Protein AF-A0A803WB39-F1 (afdb_monomer)

Solvent-accessible surface area (backbone atoms only — not comparable to full-atom values): 5473 Å² total; per-residue (Å²): 130,36,66,48,63,75,71,69,46,90,83,65,78,58,46,56,35,26,50,51,23,50,53,56,48,20,74,73,70,74,46,77,66,59,100,86,45,56,75,57,53,70,68,69,52,65,88,82,50,55,73,61,55,57,49,50,41,54,36,23,63,38,78,54,67,87,53,24,46,49,76,76,56,56,75,44,51,85,74,56,63,98,78,76,76,65,77,132

InterPro domains:
  IPR000719 Protein kinase domain [PF00069] (1-76)
  IPR000719 Protein kinase domain [PS50011] (1-88)
  IPR011009 Protein kinase-like domain superfamily [SSF56112] (1-76)
  IPR051931 Serine/threonine-protein kinase PAK 3-like [PTHR45832] (1-79)

Mean predicted aligned error: 7.65 Å

Secondary structure (DSSP, 8-state):
--HHHHTT----THHHHHHHHHHHHHHHHSSPPPTTTHHHHHHH-TTSS-HHHHHHHHHHT-SSTTTSPPHHHHHTTTT--S--PSP-

Sequence (88 aa):
MAPEVVRGEAYGPKVDIWSLGIMGLEMVEGEAPYQREARLRVSANPRHHSALLRVFLRCCLQADEDRRWSAQELLEVRKSKAAKGPAS

Radius of gyration: 12.73 Å; Cα contacts (8 Å, |Δi|>4): 72; chains: 1; bounding box: 26×31×31 Å

Nearest PDB structures (foldseek):
  6q3w-assembly2_B  TM=4.484E-01  e=7.230E+00  Homo sapiens
  6q3w-assembly4_D  TM=4.158E-01  e=7.637E+00  Homo sapiens

Organism: Ficedula albicollis (NCBI:txid59894)

Structure (mmCIF, N/CA/C/O backbone):
data_AF-A0A803WB39-F1
#
_entry.id   AF-A0A803WB39-F1
#
loop_
_atom_site.group_PDB
_atom_site.id
_atom_site.type_symbol
_atom_site.label_atom_id
_atom_site.label_alt_id
_atom_site.label_comp_id
_atom_site.label_asym_id
_atom_site.label_entity_id
_atom_site.label_seq_id
_atom_site.pdbx_PDB_ins_co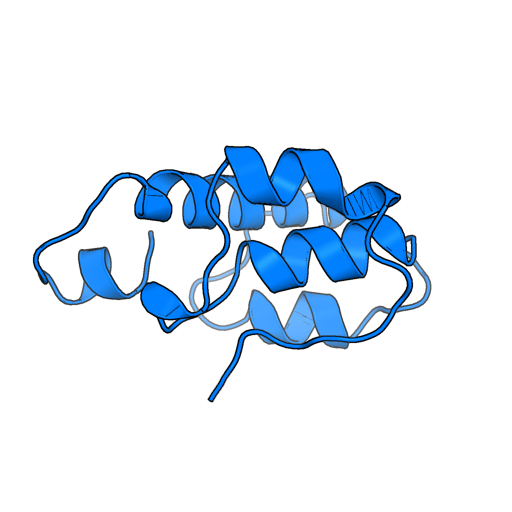de
_atom_site.Cartn_x
_atom_site.Cartn_y
_atom_site.Cartn_z
_atom_site.occupancy
_atom_site.B_iso_or_equiv
_atom_site.auth_seq_id
_atom_site.auth_comp_id
_atom_site.auth_asym_id
_atom_site.auth_atom_id
_atom_site.pdbx_PDB_model_num
ATOM 1 N N . MET A 1 1 ? -0.442 9.279 0.275 1.00 85.62 1 MET A N 1
ATOM 2 C CA . MET A 1 1 ? -1.095 8.883 1.544 1.00 85.62 1 MET A CA 1
ATOM 3 C C . MET A 1 1 ? -2.108 7.785 1.261 1.00 85.62 1 MET A C 1
ATOM 5 O O . MET A 1 1 ? -2.620 7.754 0.143 1.00 85.62 1 MET A O 1
ATOM 9 N N . ALA A 1 2 ? -2.356 6.885 2.218 1.00 90.38 2 ALA A N 1
ATOM 10 C CA . ALA A 1 2 ? -3.354 5.828 2.051 1.00 90.38 2 ALA A CA 1
ATOM 11 C C . ALA A 1 2 ? -4.773 6.420 1.902 1.00 90.38 2 ALA A C 1
ATOM 13 O O . ALA A 1 2 ? -5.025 7.493 2.461 1.00 90.38 2 ALA A O 1
ATOM 14 N N . PRO A 1 3 ? -5.684 5.783 1.142 1.00 92.19 3 PRO A N 1
ATOM 15 C CA . PRO A 1 3 ? -7.018 6.324 0.876 1.00 92.19 3 PRO A CA 1
ATOM 16 C C . PRO A 1 3 ? -7.811 6.673 2.139 1.00 92.19 3 PRO A C 1
ATOM 18 O O . PRO A 1 3 ? -8.404 7.745 2.205 1.00 92.19 3 PRO A O 1
ATOM 21 N N . GLU A 1 4 ? -7.774 5.801 3.141 1.00 94.75 4 GLU A N 1
ATOM 22 C CA . GLU A 1 4 ? -8.437 5.974 4.434 1.00 94.75 4 GLU A CA 1
ATOM 23 C C . GLU A 1 4 ? -7.896 7.187 5.208 1.00 94.75 4 GLU A C 1
ATOM 25 O O . GLU A 1 4 ? -8.666 7.970 5.760 1.00 94.75 4 GLU A O 1
ATOM 30 N N . VAL A 1 5 ? -6.586 7.449 5.129 1.00 94.94 5 VAL A N 1
ATOM 31 C CA . VAL A 1 5 ? -5.969 8.630 5.754 1.00 94.94 5 VAL A CA 1
ATOM 32 C C . VAL A 1 5 ? -6.418 9.915 5.059 1.00 94.94 5 VAL A C 1
ATOM 34 O O . VAL A 1 5 ? -6.704 10.908 5.720 1.00 94.94 5 VAL A O 1
ATOM 37 N N . VAL A 1 6 ? -6.522 9.907 3.724 1.00 91.69 6 VAL A N 1
ATOM 38 C CA . VAL A 1 6 ? -7.021 11.064 2.955 1.00 91.69 6 VAL A CA 1
ATOM 39 C C . VAL A 1 6 ? -8.487 11.353 3.276 1.00 91.69 6 VAL A C 1
ATOM 41 O O . VAL A 1 6 ? -8.889 12.514 3.307 1.00 91.69 6 VAL A O 1
ATOM 44 N N . ARG A 1 7 ? -9.284 10.310 3.528 1.00 93.31 7 ARG A N 1
ATOM 45 C CA . ARG A 1 7 ? -10.691 10.438 3.928 1.00 93.31 7 ARG A CA 1
ATOM 46 C C . ARG A 1 7 ? -10.879 10.827 5.398 1.00 93.31 7 ARG A C 1
ATOM 48 O O . ARG A 1 7 ? -12.001 11.133 5.785 1.00 93.31 7 ARG A O 1
ATOM 55 N N . GLY A 1 8 ? -9.811 10.853 6.199 1.00 95.25 8 GLY A N 1
ATOM 56 C CA . GLY A 1 8 ? -9.890 11.128 7.635 1.00 95.25 8 GLY A CA 1
ATOM 57 C C . GLY A 1 8 ? -10.526 9.988 8.437 1.00 95.25 8 GLY A C 1
ATOM 58 O O . GLY A 1 8 ? -11.069 10.224 9.513 1.00 95.25 8 GLY A O 1
ATOM 59 N N . GLU A 1 9 ? -10.494 8.766 7.906 1.00 96.06 9 GLU A N 1
ATOM 60 C CA . GLU A 1 9 ? -10.982 7.565 8.582 1.00 96.06 9 GLU A CA 1
ATOM 61 C C . GLU A 1 9 ? -9.978 7.108 9.652 1.00 96.06 9 GLU A C 1
ATOM 63 O O . GLU A 1 9 ? -8.790 7.443 9.604 1.00 96.06 9 GLU A O 1
ATOM 68 N N . ALA A 1 10 ? -10.448 6.326 10.630 1.00 95.88 10 ALA A N 1
ATOM 69 C CA . ALA A 1 10 ? -9.549 5.633 11.547 1.00 95.88 10 ALA A CA 1
ATOM 70 C C . ALA A 1 10 ? -8.659 4.672 10.751 1.00 95.88 10 ALA A C 1
ATOM 72 O O . ALA A 1 10 ? -9.135 4.011 9.831 1.00 95.88 10 ALA A O 1
ATOM 73 N N . TYR A 1 11 ? -7.380 4.597 11.104 1.00 96.94 11 TYR A N 1
ATOM 74 C CA . TYR A 1 11 ? -6.412 3.811 10.352 1.00 96.94 11 TYR A CA 1
ATOM 75 C C . TYR A 1 11 ? -5.489 3.009 11.267 1.00 96.94 11 TYR A C 1
ATOM 77 O O . TYR A 1 11 ? -5.165 3.431 12.379 1.00 96.94 11 TYR A O 1
ATOM 85 N N . GLY A 1 12 ? -5.063 1.843 10.780 1.00 96.06 12 GLY A N 1
ATOM 86 C CA . GLY A 1 12 ? -4.099 0.974 11.446 1.00 96.06 12 GLY A CA 1
ATOM 87 C C . GLY A 1 12 ? -2.720 0.963 10.773 1.00 96.06 12 GLY A C 1
ATOM 88 O O . GLY A 1 12 ? -2.461 1.720 9.836 1.00 96.06 12 GLY A O 1
ATOM 89 N N . PRO A 1 13 ? -1.822 0.052 11.190 1.00 97.38 13 PRO A N 1
ATOM 90 C CA . PRO A 1 13 ? -0.469 -0.076 10.630 1.00 97.38 13 PRO A CA 1
ATOM 91 C C . PRO A 1 13 ? -0.420 -0.356 9.118 1.00 97.38 13 PRO A C 1
ATOM 93 O O . PRO A 1 13 ? 0.610 -0.170 8.472 1.00 97.38 13 PRO A O 1
ATOM 96 N N . LYS A 1 14 ? -1.527 -0.798 8.506 1.00 97.50 14 LYS A N 1
ATOM 97 C CA . LYS A 1 14 ? -1.598 -1.066 7.063 1.00 97.50 14 LYS A CA 1
ATOM 98 C C . LYS A 1 14 ? -1.462 0.197 6.199 1.00 97.50 14 LYS A C 1
ATOM 100 O O . LYS A 1 14 ? -1.256 0.068 4.988 1.00 97.50 14 LYS A O 1
ATOM 105 N N . VAL A 1 15 ? -1.509 1.402 6.770 1.00 97.06 15 VAL A N 1
ATOM 106 C CA . VAL A 1 15 ? -1.152 2.642 6.051 1.00 97.06 15 VAL A CA 1
ATOM 107 C C . VAL A 1 15 ? 0.325 2.685 5.659 1.00 97.06 15 VAL A C 1
ATOM 109 O O . VAL A 1 15 ? 0.663 3.223 4.603 1.00 97.06 15 VAL A O 1
ATOM 112 N N . ASP A 1 16 ? 1.203 2.053 6.440 1.00 97.69 16 ASP A N 1
ATOM 113 C CA . ASP A 1 16 ? 2.629 1.962 6.117 1.00 97.69 16 ASP A CA 1
ATOM 114 C C . ASP A 1 16 ? 2.858 1.014 4.942 1.00 97.69 16 ASP A C 1
ATOM 116 O O . ASP A 1 16 ? 3.705 1.262 4.086 1.00 97.69 16 ASP A O 1
ATOM 120 N N . ILE A 1 17 ? 2.033 -0.031 4.832 1.00 97.75 17 ILE A N 1
ATOM 121 C CA . ILE A 1 17 ? 2.051 -0.945 3.688 1.00 97.75 17 ILE A CA 1
ATOM 122 C C . ILE A 1 17 ? 1.666 -0.225 2.395 1.00 97.75 17 ILE A C 1
ATOM 124 O O . ILE A 1 17 ? 2.280 -0.446 1.349 1.00 97.75 17 ILE A O 1
ATOM 128 N N . TRP A 1 18 ? 0.687 0.677 2.459 1.00 94.62 18 TRP A N 1
ATOM 129 C CA . TRP A 1 18 ? 0.367 1.536 1.324 1.00 94.62 18 TRP A CA 1
ATOM 130 C C . TRP A 1 18 ? 1.568 2.399 0.930 1.00 94.62 18 TRP A C 1
ATOM 132 O O . TRP A 1 18 ? 1.952 2.423 -0.241 1.00 94.62 18 TRP A O 1
ATOM 142 N N . SER A 1 19 ? 2.174 3.083 1.903 1.00 94.94 19 SER A N 1
ATOM 143 C CA . SER A 1 19 ? 3.343 3.942 1.683 1.00 94.94 19 SER A CA 1
ATOM 144 C C . SER A 1 19 ? 4.519 3.162 1.088 1.00 94.94 19 SER A C 1
ATOM 146 O O . SER A 1 19 ? 5.145 3.633 0.143 1.00 94.94 19 SER A O 1
ATOM 148 N N . LEU A 1 20 ? 4.750 1.929 1.546 1.00 95.06 20 LEU A N 1
ATOM 149 C CA . LEU A 1 20 ? 5.738 1.008 0.984 1.00 95.06 20 LEU A CA 1
ATOM 150 C C . LEU A 1 20 ? 5.438 0.653 -0.479 1.00 95.06 20 LEU A C 1
ATOM 152 O O . LEU A 1 20 ? 6.352 0.597 -1.298 1.00 95.06 20 LEU A O 1
ATOM 156 N N . GLY A 1 21 ? 4.170 0.427 -0.828 1.00 92.38 21 GLY A N 1
ATOM 157 C CA . GLY A 1 21 ? 3.755 0.190 -2.212 1.00 92.38 21 GLY A CA 1
ATOM 158 C C . GLY A 1 21 ? 3.986 1.397 -3.118 1.00 92.38 21 GLY A C 1
ATOM 159 O O . GLY A 1 21 ? 4.429 1.226 -4.252 1.00 92.38 21 GLY A O 1
ATOM 160 N N . ILE A 1 22 ? 3.719 2.607 -2.615 1.00 90.25 22 ILE A N 1
ATOM 161 C CA . ILE A 1 22 ? 4.005 3.853 -3.334 1.00 90.25 22 ILE A CA 1
ATOM 162 C C . ILE A 1 22 ? 5.511 3.988 -3.534 1.00 90.25 22 ILE A C 1
ATOM 164 O O . ILE A 1 22 ? 5.937 4.023 -4.678 1.00 90.25 22 ILE A O 1
ATOM 168 N N . MET A 1 23 ? 6.317 3.925 -2.472 1.00 90.88 23 MET A N 1
ATOM 169 C CA . MET A 1 23 ? 7.782 3.986 -2.565 1.00 90.88 23 MET A CA 1
ATOM 170 C C . MET A 1 23 ? 8.345 2.918 -3.520 1.00 90.88 23 MET A C 1
ATOM 172 O O . MET A 1 23 ? 9.241 3.187 -4.312 1.00 90.88 23 MET A O 1
ATOM 176 N N . GLY A 1 24 ? 7.797 1.700 -3.486 1.00 88.75 24 GLY A N 1
ATOM 177 C CA . GLY A 1 24 ? 8.151 0.629 -4.416 1.00 88.75 24 GLY A CA 1
ATOM 178 C C . GLY A 1 24 ? 7.892 0.987 -5.878 1.00 88.75 24 GLY A C 1
ATOM 179 O O . GLY A 1 24 ? 8.701 0.648 -6.736 1.00 88.75 24 GLY A O 1
ATOM 180 N N . LEU A 1 25 ? 6.790 1.682 -6.161 1.00 85.19 25 LEU A N 1
ATOM 181 C CA . LEU A 1 25 ? 6.484 2.197 -7.492 1.00 85.19 25 LEU A CA 1
ATOM 182 C C . LEU A 1 25 ? 7.442 3.329 -7.890 1.00 85.19 25 LEU A C 1
ATOM 184 O O . LEU A 1 25 ? 7.943 3.328 -9.009 1.00 85.19 25 LEU A O 1
ATOM 188 N N . GLU A 1 26 ? 7.750 4.238 -6.964 1.00 85.75 26 GLU A N 1
ATOM 189 C CA . GLU A 1 26 ? 8.688 5.350 -7.185 1.00 85.75 26 GLU A CA 1
ATOM 190 C C . GLU A 1 26 ? 10.087 4.864 -7.547 1.00 85.75 26 GLU A C 1
ATOM 192 O O . GLU A 1 26 ? 10.692 5.363 -8.489 1.00 85.75 26 GLU A O 1
ATOM 197 N N . MET A 1 27 ? 10.591 3.846 -6.848 1.00 86.12 27 MET A N 1
ATOM 198 C CA . MET A 1 27 ? 11.905 3.261 -7.135 1.00 86.12 27 MET A CA 1
ATOM 199 C C . MET A 1 27 ? 11.994 2.647 -8.535 1.00 86.12 27 MET A C 1
ATOM 201 O O . MET A 1 27 ? 13.084 2.525 -9.088 1.00 86.12 27 MET A O 1
ATOM 205 N N . VAL A 1 28 ? 10.861 2.218 -9.088 1.00 82.75 28 VAL A N 1
ATOM 206 C CA . VAL A 1 28 ? 10.803 1.504 -10.363 1.00 82.75 28 VAL A CA 1
ATOM 207 C C . VAL A 1 28 ? 10.568 2.466 -11.525 1.00 82.75 28 VAL A C 1
ATOM 209 O O . VAL A 1 28 ? 11.188 2.312 -12.573 1.00 82.75 28 VAL A O 1
ATOM 212 N N . GLU A 1 29 ? 9.707 3.464 -11.334 1.00 78.19 29 GLU A N 1
ATOM 213 C CA . GLU A 1 29 ? 9.377 4.468 -12.353 1.00 78.19 29 GLU A CA 1
ATOM 214 C C . GLU A 1 29 ? 10.333 5.678 -12.314 1.00 78.19 29 GLU A C 1
ATOM 216 O O . GLU A 1 29 ? 10.394 6.448 -13.267 1.00 78.19 29 GLU A O 1
ATOM 221 N N . GLY A 1 30 ? 11.093 5.854 -11.226 1.00 77.50 30 GLY A N 1
ATOM 222 C CA . GLY A 1 30 ? 12.021 6.972 -11.022 1.00 77.50 30 GLY A CA 1
ATOM 223 C C . GLY A 1 30 ? 11.354 8.286 -10.596 1.00 77.50 30 GLY A C 1
ATOM 224 O O . GLY A 1 30 ? 12.051 9.266 -10.339 1.00 77.50 30 GLY A O 1
ATOM 225 N N . GLU A 1 31 ? 10.025 8.317 -10.492 1.00 75.44 31 GLU A N 1
ATOM 226 C CA . GLU A 1 31 ? 9.243 9.486 -10.091 1.00 75.44 31 GLU A CA 1
ATOM 227 C C . GLU A 1 31 ? 8.099 9.113 -9.139 1.00 75.44 31 GLU A C 1
ATOM 229 O O . GLU A 1 31 ? 7.525 8.023 -9.215 1.00 75.44 31 GLU A O 1
ATOM 234 N N . ALA A 1 32 ? 7.745 10.051 -8.253 1.00 67.94 32 ALA A N 1
ATOM 235 C CA . ALA A 1 32 ? 6.553 9.954 -7.416 1.00 67.94 32 ALA A CA 1
ATOM 236 C C . ALA A 1 32 ? 5.294 9.796 -8.282 1.00 67.94 32 ALA A C 1
ATOM 238 O O . ALA A 1 32 ? 5.099 10.597 -9.202 1.00 67.94 32 ALA A O 1
ATOM 239 N N . PRO A 1 33 ? 4.396 8.822 -8.026 1.00 69.06 33 PRO A N 1
ATOM 240 C CA . PRO A 1 33 ? 3.166 8.744 -8.788 1.00 69.06 33 PRO A CA 1
ATOM 241 C C . PRO A 1 33 ? 2.318 9.993 -8.518 1.00 69.06 33 PRO A C 1
ATOM 243 O O . PRO A 1 33 ? 1.931 10.267 -7.380 1.00 69.06 33 PRO A O 1
ATOM 246 N N . TYR A 1 34 ? 1.977 10.73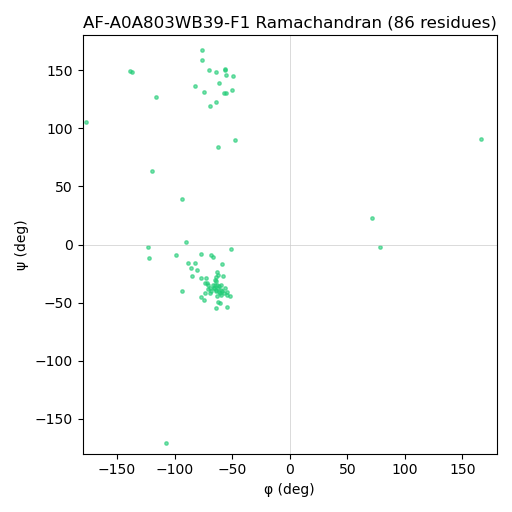2 -9.576 1.00 62.28 34 TYR A N 1
ATOM 247 C CA . TYR A 1 34 ? 1.022 11.835 -9.488 1.00 62.28 34 TYR A CA 1
ATOM 248 C C . TYR A 1 34 ? -0.313 11.348 -8.899 1.00 62.28 34 TYR A C 1
ATOM 250 O O . TYR A 1 34 ? -0.738 10.214 -9.147 1.00 62.28 34 TYR A O 1
ATOM 258 N N . GLN A 1 35 ? -0.976 12.220 -8.123 1.00 58.28 35 GLN A N 1
ATOM 259 C CA . GLN A 1 35 ? -2.076 11.941 -7.176 1.00 58.28 35 GLN A CA 1
ATOM 260 C C . GLN A 1 35 ? -3.286 11.121 -7.698 1.00 58.28 35 GLN A C 1
ATOM 262 O O . GLN A 1 35 ? -4.164 10.785 -6.905 1.00 58.28 35 GLN A O 1
ATOM 267 N N . ARG A 1 36 ? -3.358 10.753 -8.985 1.00 52.34 36 ARG A N 1
ATOM 268 C CA . ARG A 1 36 ? -4.468 9.989 -9.583 1.00 52.34 36 ARG A CA 1
ATOM 269 C C . ARG A 1 36 ? -4.110 8.656 -10.256 1.00 52.34 36 ARG A C 1
ATOM 271 O O . ARG A 1 36 ? -5.029 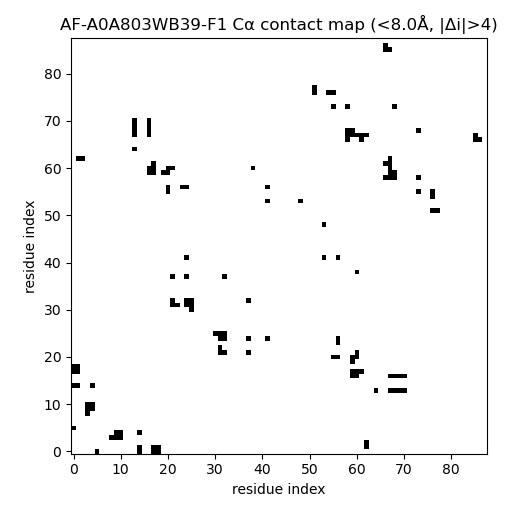7.897 -10.546 1.00 52.34 36 ARG A O 1
ATOM 278 N N . GLU A 1 37 ? -2.837 8.324 -10.491 1.00 56.22 37 GLU A N 1
ATOM 279 C CA . GLU A 1 37 ? -2.498 7.325 -11.534 1.00 56.22 37 GLU A CA 1
ATOM 280 C C . GLU A 1 37 ? -1.683 6.101 -11.077 1.00 56.22 37 GLU A C 1
ATOM 282 O O . GLU A 1 37 ? -1.472 5.177 -11.864 1.00 56.22 37 GLU A O 1
ATOM 287 N N . ALA A 1 38 ? -1.296 6.012 -9.799 1.00 55.38 38 ALA A N 1
ATOM 288 C CA . ALA A 1 38 ? -0.398 4.960 -9.291 1.00 55.38 38 ALA A CA 1
ATOM 289 C C . ALA A 1 38 ? -0.829 3.519 -9.651 1.00 55.38 38 ALA A C 1
ATOM 291 O O . ALA A 1 38 ? -0.019 2.702 -10.084 1.00 55.38 38 ALA A O 1
ATOM 292 N N . ARG A 1 39 ? -2.123 3.195 -9.516 1.00 55.97 39 ARG A N 1
ATOM 293 C CA . ARG A 1 39 ? -2.635 1.839 -9.803 1.00 55.97 39 ARG A CA 1
ATOM 294 C C . ARG A 1 39 ? -2.644 1.493 -11.285 1.00 55.97 39 ARG A C 1
ATOM 296 O O . ARG A 1 39 ? -2.446 0.332 -11.633 1.00 55.97 39 ARG A O 1
ATOM 303 N N . LEU A 1 40 ? -2.911 2.483 -12.135 1.00 56.16 40 LEU A N 1
ATOM 304 C CA . LEU A 1 40 ? -3.001 2.298 -13.580 1.00 56.16 40 LEU A CA 1
ATOM 305 C C . LEU A 1 40 ? -1.609 2.107 -14.186 1.00 56.16 40 LEU A C 1
ATOM 307 O O . LEU A 1 40 ? -1.453 1.317 -15.108 1.00 56.16 40 LEU A O 1
ATOM 311 N N . ARG A 1 41 ? -0.574 2.750 -13.633 1.00 55.16 41 ARG A N 1
ATOM 312 C CA . ARG A 1 41 ? 0.799 2.630 -14.151 1.00 55.16 41 ARG A CA 1
ATOM 313 C C . ARG A 1 41 ? 1.418 1.251 -13.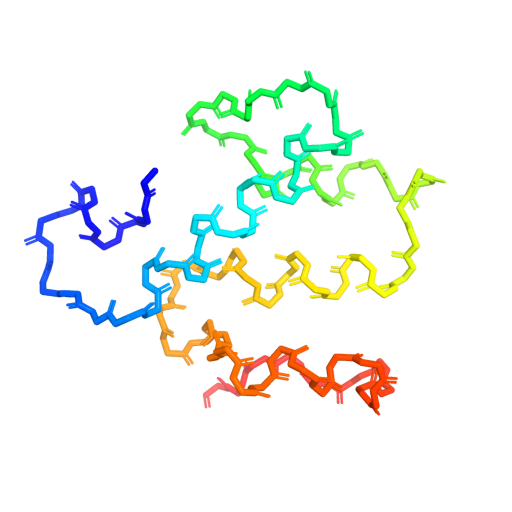873 1.00 55.16 41 ARG A C 1
ATOM 315 O O . ARG A 1 41 ? 1.986 0.651 -14.784 1.00 55.16 41 ARG A O 1
ATOM 322 N N . VAL A 1 42 ? 1.164 0.660 -12.695 1.00 56.47 42 VAL A N 1
ATOM 323 C CA . VAL A 1 42 ? 1.581 -0.727 -12.369 1.00 56.47 42 VAL A CA 1
ATOM 324 C C . VAL A 1 42 ? 0.987 -1.762 -13.335 1.00 56.47 42 VAL A C 1
ATOM 326 O O . VAL A 1 42 ? 1.638 -2.768 -13.635 1.00 56.47 42 VAL A O 1
ATOM 329 N N . SER A 1 43 ? -0.244 -1.550 -13.816 1.00 56.88 43 SER A N 1
ATOM 330 C CA . SER A 1 43 ? -0.880 -2.442 -14.794 1.00 56.88 43 SER A CA 1
ATOM 331 C C . SER A 1 43 ? -0.507 -2.118 -16.245 1.00 56.88 43 SER A C 1
ATOM 333 O O . SER A 1 43 ? -0.498 -3.034 -17.068 1.00 56.88 43 SER A O 1
ATOM 335 N N . ALA A 1 44 ? -0.172 -0.861 -16.553 1.00 53.69 44 ALA A N 1
ATOM 336 C CA . ALA A 1 44 ? 0.066 -0.384 -17.913 1.00 53.69 44 ALA A CA 1
ATOM 337 C C . ALA A 1 44 ? 1.425 -0.789 -18.498 1.00 53.69 44 ALA A C 1
ATOM 339 O O . ALA A 1 44 ? 1.506 -0.964 -19.713 1.00 53.69 44 ALA A O 1
ATOM 340 N N . ASN A 1 45 ? 2.471 -0.990 -17.681 1.00 58.16 45 ASN A N 1
ATOM 341 C CA . ASN A 1 45 ? 3.810 -1.309 -18.202 1.00 58.16 45 ASN A CA 1
ATOM 342 C C . ASN A 1 45 ? 4.378 -2.670 -17.734 1.00 58.16 45 ASN A C 1
ATOM 344 O O . ASN A 1 45 ? 5.406 -2.755 -17.060 1.00 58.16 45 ASN A O 1
ATOM 348 N N . PRO A 1 46 ? 3.735 -3.797 -18.102 1.00 55.75 46 PRO A N 1
ATOM 349 C CA . PRO A 1 46 ? 4.089 -5.131 -17.611 1.00 55.75 46 PRO A CA 1
ATOM 350 C C . PRO A 1 46 ? 5.445 -5.663 -18.104 1.00 55.75 46 PRO A C 1
ATOM 352 O O . PRO A 1 46 ? 5.875 -6.712 -17.625 1.00 55.75 46 PRO A O 1
ATOM 355 N N . ARG A 1 47 ? 6.107 -4.986 -19.054 1.00 57.19 47 ARG A N 1
ATOM 356 C CA . ARG A 1 47 ? 7.377 -5.431 -19.657 1.00 57.19 47 ARG A CA 1
ATOM 357 C C . ARG A 1 47 ? 8.608 -5.119 -18.804 1.00 57.19 47 ARG A C 1
ATOM 359 O O . ARG A 1 47 ? 9.611 -5.807 -18.952 1.00 57.19 47 ARG A O 1
ATOM 366 N N . HIS A 1 48 ? 8.523 -4.147 -17.897 1.00 65.00 48 HIS A N 1
ATOM 367 C CA . HIS A 1 48 ? 9.660 -3.714 -17.077 1.00 65.00 48 HIS A CA 1
ATOM 368 C C . HIS A 1 48 ? 9.662 -4.326 -15.669 1.00 65.00 48 HIS A C 1
ATOM 370 O O . HIS A 1 48 ? 10.650 -4.217 -14.949 1.00 65.00 48 HIS A O 1
ATOM 376 N N . HIS A 1 49 ? 8.584 -5.011 -15.265 1.00 75.69 49 HIS A N 1
ATOM 377 C CA . HIS A 1 49 ? 8.393 -5.457 -13.882 1.00 75.69 49 HIS A CA 1
ATOM 378 C C . HIS A 1 49 ? 8.366 -6.982 -13.766 1.00 75.69 49 HIS A C 1
ATOM 380 O O . HIS A 1 49 ? 7.551 -7.667 -14.399 1.00 75.69 49 HIS A O 1
ATOM 386 N N . SER A 1 50 ? 9.204 -7.525 -12.876 1.00 86.62 50 SER A N 1
ATOM 387 C CA . SER A 1 50 ? 9.174 -8.952 -12.545 1.00 86.62 50 SER A CA 1
ATOM 388 C C . SER A 1 50 ? 7.779 -9.372 -12.058 1.00 86.62 50 SER A C 1
ATOM 390 O O . SER A 1 50 ? 7.022 -8.578 -11.491 1.00 86.62 50 SER A O 1
ATOM 392 N N . ALA A 1 51 ? 7.406 -10.636 -12.279 1.00 84.25 51 ALA A N 1
ATOM 393 C CA . ALA A 1 51 ? 6.125 -11.157 -11.794 1.00 84.25 51 ALA A CA 1
ATOM 394 C C . ALA A 1 51 ? 5.983 -10.980 -10.272 1.00 84.25 51 ALA A C 1
ATOM 396 O O . ALA A 1 51 ? 4.912 -10.609 -9.799 1.00 84.25 51 ALA A O 1
ATOM 397 N N . LEU A 1 52 ? 7.083 -11.162 -9.535 1.00 87.81 52 LEU A N 1
ATOM 398 C CA . LEU A 1 52 ? 7.139 -10.984 -8.088 1.00 87.81 52 LEU A CA 1
ATOM 399 C C . LEU A 1 52 ? 6.837 -9.541 -7.675 1.00 87.81 52 LEU A C 1
ATOM 401 O O . LEU A 1 52 ? 5.971 -9.320 -6.835 1.00 87.81 52 LEU A O 1
ATOM 405 N N . LEU A 1 53 ? 7.492 -8.563 -8.308 1.00 87.44 53 LEU A N 1
ATOM 406 C CA . LEU A 1 53 ? 7.264 -7.143 -8.040 1.00 87.44 53 LEU A CA 1
ATOM 407 C C . LEU A 1 53 ? 5.812 -6.752 -8.341 1.00 87.44 53 LEU A C 1
ATOM 409 O O . LEU A 1 53 ? 5.176 -6.060 -7.552 1.00 87.44 53 LEU A O 1
ATOM 413 N N . ARG A 1 54 ? 5.243 -7.257 -9.443 1.00 86.19 54 ARG A N 1
ATOM 414 C CA . ARG A 1 54 ? 3.836 -7.004 -9.790 1.00 86.19 54 ARG A CA 1
ATOM 415 C C . ARG A 1 54 ? 2.851 -7.591 -8.784 1.00 86.19 54 ARG A C 1
ATOM 417 O O . ARG A 1 54 ? 1.758 -7.046 -8.652 1.00 86.19 54 ARG A O 1
ATOM 424 N N . VAL A 1 55 ? 3.175 -8.713 -8.143 1.00 88.44 55 VAL A N 1
ATOM 425 C CA . VAL A 1 55 ? 2.351 -9.281 -7.064 1.00 88.44 55 VAL A CA 1
ATOM 426 C C . VAL A 1 55 ? 2.530 -8.455 -5.794 1.00 88.44 55 VAL A C 1
ATOM 428 O O . VAL A 1 55 ? 1.535 -8.018 -5.228 1.00 88.44 55 VAL A O 1
ATOM 431 N N . PHE A 1 56 ? 3.771 -8.150 -5.414 1.00 91.50 56 PHE A N 1
ATOM 432 C CA . PHE A 1 56 ? 4.089 -7.326 -4.248 1.00 91.50 56 PHE A CA 1
ATOM 433 C C . PHE A 1 56 ? 3.375 -5.967 -4.282 1.00 91.50 56 PHE A C 1
ATOM 435 O O . PHE A 1 56 ? 2.606 -5.653 -3.377 1.00 91.50 56 PHE A O 1
ATOM 442 N N . LEU A 1 57 ? 3.528 -5.200 -5.370 1.00 90.44 57 LEU A N 1
ATOM 443 C CA . LEU A 1 57 ? 2.876 -3.894 -5.525 1.00 90.44 57 LEU A CA 1
ATOM 444 C C . LEU A 1 57 ? 1.345 -4.006 -5.505 1.00 90.44 57 LEU A C 1
ATOM 446 O O . LEU A 1 57 ? 0.672 -3.144 -4.945 1.00 90.44 57 LEU A O 1
ATOM 450 N N . ARG A 1 58 ? 0.778 -5.086 -6.065 1.00 89.44 58 ARG A N 1
ATOM 451 C CA . ARG A 1 58 ? -0.669 -5.349 -6.001 1.00 89.44 58 ARG A CA 1
ATOM 452 C C . ARG A 1 58 ? -1.155 -5.628 -4.584 1.00 89.44 58 ARG A C 1
ATOM 454 O O . ARG A 1 58 ? -2.260 -5.207 -4.26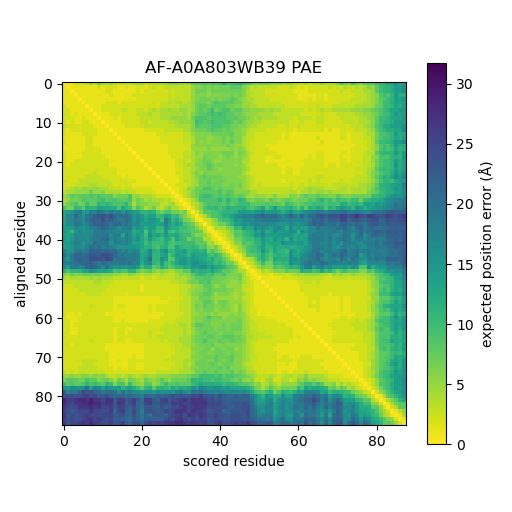0 1.00 89.44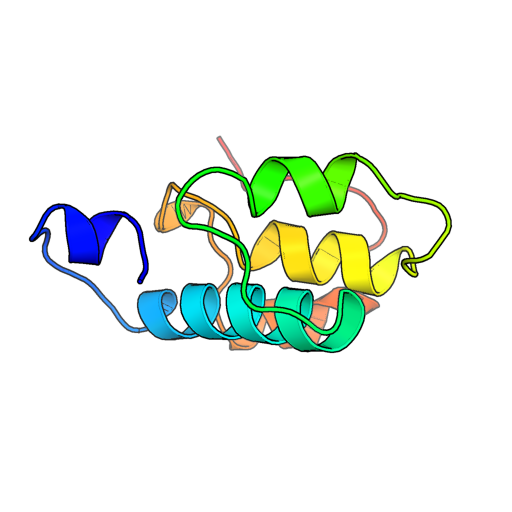 58 ARG A O 1
ATOM 461 N N . CYS A 1 59 ? -0.379 -6.327 -3.763 1.00 92.62 59 CYS A N 1
ATOM 462 C CA . CYS A 1 59 ? -0.716 -6.587 -2.364 1.00 92.62 59 CYS A CA 1
ATOM 463 C C . CYS A 1 59 ? -0.646 -5.307 -1.516 1.00 92.62 59 CYS A C 1
ATOM 465 O O . CYS A 1 59 ? -1.511 -5.095 -0.667 1.00 92.62 59 CYS A O 1
ATOM 467 N N . CYS A 1 60 ? 0.329 -4.431 -1.786 1.00 93.50 60 CYS A N 1
ATOM 468 C CA . CYS A 1 60 ? 0.490 -3.167 -1.065 1.00 93.50 60 CYS A CA 1
ATOM 469 C C . CYS A 1 60 ? -0.566 -2.112 -1.436 1.00 93.50 60 CYS A C 1
ATOM 471 O O . CYS A 1 60 ? -1.092 -1.418 -0.570 1.00 93.50 60 CYS A O 1
ATOM 473 N N . LEU A 1 61 ? -0.899 -1.982 -2.724 1.00 92.00 61 LEU A N 1
ATOM 474 C CA . LEU A 1 61 ? -1.725 -0.886 -3.252 1.00 92.00 61 LEU A CA 1
ATOM 475 C C . LEU A 1 61 ? -3.226 -1.231 -3.338 1.00 92.00 61 LEU A C 1
ATOM 477 O O . LEU A 1 61 ? -3.913 -0.841 -4.286 1.00 92.00 61 LEU A O 1
ATOM 481 N N . GLN A 1 62 ? -3.763 -1.949 -2.346 1.00 91.62 62 GLN A N 1
ATOM 482 C CA . GLN A 1 62 ? -5.206 -2.207 -2.207 1.00 91.62 62 GLN A CA 1
ATOM 483 C C . GLN A 1 62 ? -5.919 -1.024 -1.534 1.00 91.62 62 GLN A C 1
ATOM 485 O O . GLN A 1 62 ? -5.390 -0.421 -0.603 1.00 91.62 62 GLN A O 1
ATOM 490 N N . ALA A 1 63 ? -7.093 -0.632 -2.057 1.00 89.62 63 ALA A N 1
ATOM 491 C CA . ALA A 1 63 ? -7.828 0.554 -1.559 1.00 89.62 63 ALA A CA 1
ATOM 492 C C . ALA A 1 63 ? -8.542 0.238 -0.265 1.00 89.62 63 ALA A C 1
ATOM 494 O O . ALA A 1 63 ? -8.505 1.016 0.675 1.00 89.62 63 ALA A O 1
ATOM 495 N N . ASP A 1 64 ? -9.170 -0.922 -0.306 1.00 91.56 64 ASP A N 1
ATOM 496 C CA . ASP A 1 64 ? -9.727 -1.618 0.818 1.00 91.56 64 ASP A CA 1
ATOM 497 C C . ASP A 1 64 ? -8.574 -2.122 1.700 1.00 91.56 64 ASP A C 1
ATOM 499 O O . ASP A 1 64 ? -7.696 -2.857 1.227 1.00 91.56 64 ASP A O 1
ATOM 503 N N . GLU A 1 65 ? -8.544 -1.651 2.946 1.00 94.12 65 GLU A N 1
ATOM 504 C CA . GLU A 1 65 ? -7.542 -2.015 3.948 1.00 94.12 65 GLU A CA 1
ATOM 505 C C . GLU A 1 65 ? -7.607 -3.511 4.286 1.00 94.12 65 GLU A C 1
ATOM 507 O O . GLU A 1 65 ? -6.562 -4.146 4.460 1.00 94.12 65 GLU A O 1
ATOM 512 N N . ASP A 1 66 ? -8.800 -4.110 4.297 1.00 93.94 66 ASP A N 1
ATOM 513 C CA . ASP A 1 66 ? -8.982 -5.522 4.647 1.00 93.94 66 ASP A CA 1
ATOM 514 C C . ASP A 1 66 ? -8.330 -6.430 3.608 1.00 93.94 66 ASP A C 1
ATOM 516 O O . ASP A 1 66 ? -7.711 -7.445 3.932 1.00 93.94 66 ASP A O 1
ATOM 520 N N . ARG A 1 67 ? -8.366 -5.998 2.347 1.00 93.56 67 ARG A N 1
ATOM 521 C CA . ARG A 1 67 ? -7.740 -6.696 1.220 1.00 93.56 67 ARG A CA 1
ATOM 522 C C . ARG A 1 67 ? -6.247 -6.407 1.093 1.00 93.56 67 ARG A C 1
ATOM 524 O O . ARG A 1 67 ? -5.545 -7.131 0.381 1.00 93.56 67 ARG A O 1
ATOM 531 N N . ARG A 1 68 ? -5.751 -5.356 1.750 1.00 95.38 68 ARG A N 1
ATOM 532 C CA . ARG A 1 68 ? -4.328 -5.003 1.785 1.00 95.38 68 ARG A CA 1
ATOM 533 C C . ARG A 1 68 ? -3.587 -5.965 2.701 1.00 95.38 68 ARG A C 1
ATOM 535 O O . ARG A 1 68 ? -4.008 -6.206 3.831 1.00 95.38 68 ARG A O 1
ATOM 542 N N . TRP A 1 69 ? -2.477 -6.503 2.215 1.00 96.31 69 TRP A N 1
ATOM 543 C CA . TRP A 1 69 ? -1.666 -7.430 3.001 1.00 96.31 69 TRP A CA 1
ATOM 544 C C . TRP A 1 69 ? -0.968 -6.702 4.155 1.00 96.31 69 TRP A C 1
ATOM 546 O O . TRP A 1 69 ? -0.651 -5.519 4.068 1.00 96.31 69 TRP A O 1
ATOM 556 N N . SER A 1 70 ? -0.732 -7.418 5.243 1.00 96.81 70 SER A N 1
ATOM 557 C CA . SER A 1 70 ? 0.135 -7.028 6.353 1.00 96.81 70 SER A CA 1
ATOM 558 C C . SER A 1 70 ? 1.617 -7.186 5.994 1.00 96.81 70 SER A C 1
ATOM 560 O O . SER A 1 70 ? 1.977 -7.848 5.016 1.00 96.81 70 SER A O 1
ATOM 562 N N . ALA A 1 71 ? 2.502 -6.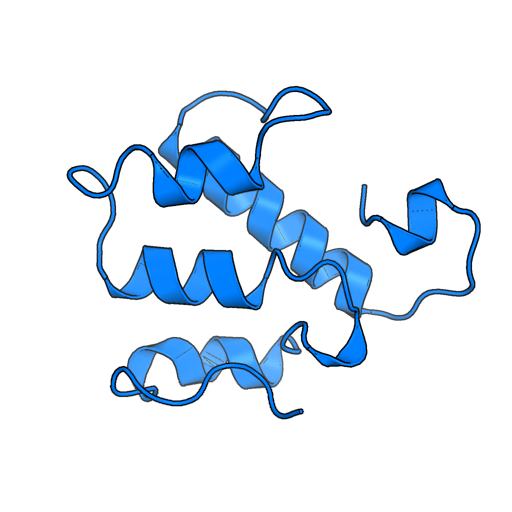621 6.820 1.00 96.44 71 ALA A N 1
ATOM 563 C CA . ALA A 1 71 ? 3.947 -6.794 6.665 1.00 96.44 71 ALA A CA 1
ATOM 564 C C . ALA A 1 71 ? 4.351 -8.280 6.683 1.00 96.44 71 ALA A C 1
ATOM 566 O O . ALA A 1 71 ? 5.161 -8.713 5.868 1.00 96.44 71 ALA A O 1
ATOM 567 N N . GLN A 1 72 ? 3.747 -9.068 7.575 1.00 95.50 72 GLN A N 1
ATOM 568 C CA . GLN A 1 72 ? 3.996 -10.499 7.730 1.00 95.50 72 GLN A CA 1
ATOM 569 C C . GLN A 1 72 ? 3.596 -11.278 6.474 1.00 95.50 72 GLN A C 1
ATOM 571 O O . GLN A 1 72 ? 4.362 -12.113 6.002 1.00 95.50 72 GLN A O 1
ATOM 576 N N . GLU A 1 73 ? 2.435 -10.976 5.890 1.00 95.00 73 GLU A N 1
ATOM 577 C CA . GLU A 1 73 ? 1.989 -11.612 4.646 1.00 95.00 73 GLU A CA 1
ATOM 578 C C . GLU A 1 73 ? 2.900 -11.245 3.465 1.00 95.00 73 GLU A C 1
ATOM 580 O O . GLU A 1 73 ? 3.206 -12.096 2.630 1.00 95.00 73 GLU A O 1
ATOM 585 N N . LEU A 1 74 ? 3.402 -10.007 3.393 1.00 94.00 74 LEU A N 1
ATOM 586 C CA . LEU A 1 74 ? 4.311 -9.588 2.318 1.00 94.00 74 LEU A CA 1
ATOM 587 C C . LEU A 1 74 ? 5.647 -10.343 2.313 1.00 94.00 74 LEU A C 1
ATOM 589 O O . L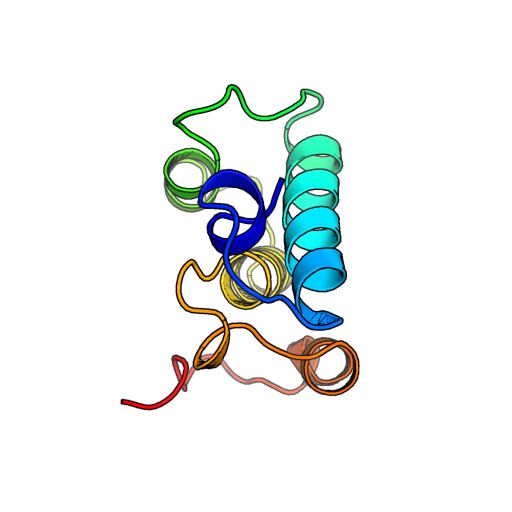EU A 1 74 ? 6.228 -10.527 1.240 1.00 94.00 74 LEU A O 1
ATOM 593 N N . LEU A 1 75 ? 6.124 -10.832 3.462 1.00 92.75 75 LEU A N 1
ATOM 594 C CA . LEU A 1 75 ? 7.322 -11.685 3.518 1.00 92.75 75 LEU A CA 1
ATOM 595 C C . LEU A 1 75 ? 7.121 -13.013 2.770 1.00 92.75 75 LEU A C 1
ATOM 597 O O . LEU A 1 75 ? 8.076 -13.612 2.272 1.00 92.75 75 LEU A O 1
ATOM 601 N N . GLU A 1 76 ? 5.870 -13.440 2.620 1.00 90.62 76 GLU A N 1
ATOM 602 C CA . GLU A 1 76 ? 5.486 -14.689 1.972 1.00 90.62 76 GLU A CA 1
ATOM 603 C C . GLU A 1 76 ? 5.237 -14.535 0.462 1.00 90.62 76 GLU A C 1
ATOM 605 O O . GLU A 1 76 ? 4.959 -15.516 -0.229 1.00 90.62 76 GLU A O 1
ATOM 610 N N . VAL A 1 77 ? 5.428 -13.334 -0.105 1.00 84.88 77 VAL A N 1
ATOM 611 C CA . VAL A 1 77 ? 5.116 -13.024 -1.515 1.00 84.88 77 VAL A CA 1
ATOM 612 C C . VAL A 1 77 ? 5.856 -13.914 -2.528 1.00 84.88 77 VAL A C 1
ATOM 614 O O . VAL A 1 77 ? 5.347 -14.167 -3.618 1.00 84.88 77 VAL A O 1
ATOM 617 N N . ARG A 1 78 ? 7.041 -14.440 -2.172 1.00 80.88 78 ARG A N 1
ATOM 618 C CA . ARG A 1 78 ? 7.790 -15.414 -2.996 1.00 80.88 78 ARG A CA 1
ATOM 619 C C . ARG A 1 78 ? 7.166 -16.807 -3.000 1.00 80.88 78 ARG A C 1
ATOM 621 O O . ARG A 1 78 ? 7.359 -17.541 -3.967 1.00 80.88 78 ARG A O 1
ATOM 628 N N . LYS A 1 79 ? 6.479 -17.188 -1.922 1.00 74.12 79 LYS A N 1
ATOM 629 C CA . LYS A 1 79 ? 5.837 -18.503 -1.773 1.00 74.12 79 LYS A CA 1
ATOM 630 C C . LYS A 1 79 ? 4.443 -18.520 -2.394 1.00 74.12 79 LYS A C 1
ATOM 632 O O . LYS A 1 79 ? 3.953 -19.586 -2.767 1.00 74.12 79 LYS A O 1
ATOM 637 N N . SER A 1 80 ? 3.849 -17.343 -2.583 1.00 60.53 80 SER A N 1
ATOM 638 C CA . SER A 1 80 ? 2.625 -17.122 -3.344 1.00 60.53 80 SER A CA 1
ATOM 639 C C . SER A 1 80 ? 2.820 -17.510 -4.815 1.00 60.53 80 SER A C 1
ATOM 641 O O . SER A 1 80 ? 3.077 -16.668 -5.676 1.00 60.53 80 SER A O 1
ATOM 643 N N . LYS A 1 81 ? 2.676 -18.802 -5.146 1.00 48.38 81 LYS A N 1
ATOM 644 C CA . LYS A 1 81 ? 2.348 -19.205 -6.521 1.00 48.38 81 LYS A CA 1
ATOM 645 C C . LYS A 1 81 ? 1.144 -18.366 -6.948 1.00 48.38 81 LYS A C 1
ATOM 647 O O . LYS A 1 81 ? 0.207 -18.220 -6.171 1.00 48.38 81 LYS A O 1
ATOM 652 N N . ALA A 1 82 ? 1.190 -17.789 -8.144 1.00 48.06 82 ALA A N 1
ATOM 653 C CA . ALA A 1 82 ? 0.129 -16.964 -8.709 1.00 48.06 82 ALA A CA 1
ATOM 654 C C . ALA A 1 82 ? -1.266 -17.618 -8.569 1.00 48.06 82 ALA A C 1
ATOM 656 O O . ALA A 1 82 ? -1.639 -18.386 -9.442 1.00 48.06 82 ALA A O 1
ATOM 657 N N . ALA A 1 83 ? -1.996 -17.360 -7.475 1.00 49.31 83 ALA A N 1
ATOM 658 C CA . ALA A 1 83 ? -3.435 -17.591 -7.279 1.00 49.31 83 ALA A CA 1
ATOM 659 C C . ALA A 1 83 ? -3.816 -17.483 -5.789 1.00 49.31 83 ALA A C 1
ATOM 661 O O . AL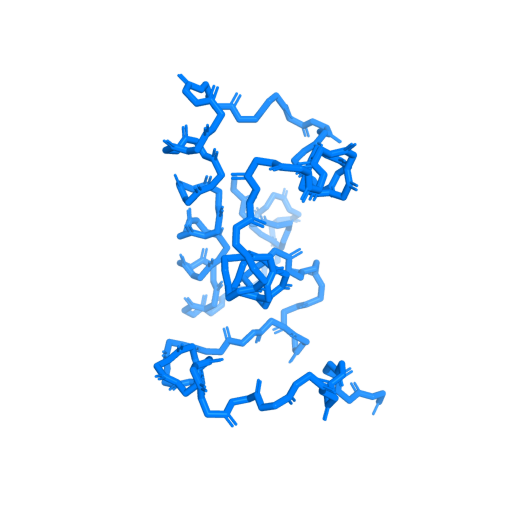A A 1 83 ? -3.830 -18.468 -5.057 1.00 49.31 83 ALA A O 1
ATOM 662 N N . LYS A 1 84 ? -4.178 -16.275 -5.362 1.00 42.25 84 LYS A N 1
ATOM 663 C CA . LYS A 1 84 ? -5.434 -15.962 -4.659 1.00 42.25 84 LYS A CA 1
ATOM 664 C C . LYS A 1 84 ? -5.434 -14.453 -4.456 1.00 42.25 84 LYS A C 1
ATOM 666 O O . LYS A 1 84 ? -4.654 -13.923 -3.672 1.00 42.25 84 LYS A O 1
ATOM 671 N N . GLY A 1 85 ? -6.250 -13.752 -5.244 1.00 48.66 85 GLY A N 1
ATOM 672 C CA . GLY A 1 85 ? -6.596 -12.373 -4.909 1.00 48.66 85 GLY A CA 1
ATOM 673 C C . GLY A 1 85 ? -7.199 -12.340 -3.498 1.00 48.66 85 GLY A C 1
ATOM 674 O O . GLY A 1 85 ? -7.776 -13.349 -3.082 1.00 48.66 85 GLY A O 1
ATOM 675 N N . PRO A 1 86 ? -7.036 -11.235 -2.755 1.00 43.19 86 PRO A N 1
ATOM 676 C CA . PRO A 1 86 ? -7.542 -11.133 -1.393 1.00 43.19 86 PRO A CA 1
ATOM 677 C C . PRO A 1 86 ? -9.047 -11.429 -1.376 1.00 43.19 86 PRO A C 1
ATOM 679 O O . PRO A 1 86 ? -9.787 -10.928 -2.235 1.00 43.19 86 PRO A O 1
ATOM 682 N N . ALA A 1 87 ? -9.430 -12.315 -0.453 1.00 43.81 87 ALA A N 1
ATOM 683 C CA . ALA A 1 87 ? -10.743 -12.938 -0.330 1.00 43.81 87 ALA A CA 1
ATOM 684 C C . ALA A 1 87 ? -11.896 -11.918 -0.385 1.00 43.81 87 ALA A C 1
ATOM 686 O O . ALA A 1 87 ? -11.733 -10.767 0.022 1.00 43.81 87 ALA A O 1
ATOM 687 N N . SER A 1 88 ? -13.006 -12.362 -0.985 1.00 36.31 88 SER A N 1
ATOM 688 C CA . SER A 1 88 ? -14.324 -11.717 -0.949 1.00 36.31 88 SER A CA 1
ATOM 689 C C . SER A 1 88 ? -14.953 -11.794 0.432 1.00 36.31 88 SER A C 1
ATOM 691 O O . SER A 1 88 ? -14.657 -12.782 1.140 1.00 36.31 88 SER A O 1
#

Foldseek 3Di:
DALCVVVVHDDDPLVVLLVVLQVLQCVQVVHRPDPPPSVVVLVVCPPRDDPLSSQSSLLSNDNDSQQRDDPVVSVCSVVPDPDDRRDD

pLDDT: mean 79.93, std 17.8, range [36.31, 97.75]